Protein AF-A0A1E3XB47-F1 (afdb_monomer_lite)

pLDDT: mean 76.35, std 12.56, range [36.81, 90.12]

Structure (mmCIF, N/CA/C/O backbone):
data_AF-A0A1E3XB47-F1
#
_entry.id   AF-A0A1E3XB47-F1
#
loop_
_atom_site.group_PDB
_atom_site.id
_atom_site.type_symbol
_atom_site.label_atom_id
_atom_site.label_alt_id
_atom_site.label_comp_id
_atom_site.label_asym_id
_atom_site.label_entity_id
_atom_site.label_seq_id
_atom_site.pdbx_PDB_ins_code
_atom_site.Cartn_x
_atom_site.Cartn_y
_atom_site.Cartn_z
_atom_site.occupancy
_atom_site.B_iso_or_equiv
_atom_site.auth_seq_id
_atom_site.auth_comp_id
_atom_site.auth_asym_id
_atom_site.auth_atom_id
_atom_site.pdbx_PDB_model_num
ATOM 1 N N . MET A 1 1 ? -32.444 -7.839 27.689 1.00 49.12 1 MET A N 1
ATOM 2 C CA . MET A 1 1 ? -32.647 -7.432 26.275 1.00 49.12 1 MET A CA 1
ATOM 3 C C . MET A 1 1 ? -31.680 -6.331 25.842 1.00 49.12 1 MET A C 1
ATOM 5 O O . MET A 1 1 ? -31.177 -6.444 24.736 1.00 49.12 1 MET A O 1
ATOM 9 N N . LEU A 1 2 ? -31.371 -5.339 26.691 1.00 52.81 2 LEU A N 1
ATOM 10 C CA . LEU A 1 2 ? -30.418 -4.252 26.389 1.00 52.81 2 LEU A CA 1
ATOM 11 C C . LEU A 1 2 ? -28.960 -4.724 26.195 1.00 52.81 2 LEU A C 1
ATOM 13 O O . LEU A 1 2 ? -28.314 -4.302 25.245 1.00 52.81 2 LEU A O 1
ATOM 17 N N . GLU A 1 3 ? -28.484 -5.669 27.012 1.00 58.94 3 GLU A N 1
ATOM 18 C CA . GLU A 1 3 ? -27.141 -6.278 26.887 1.00 58.94 3 GLU A CA 1
ATOM 19 C C . GLU A 1 3 ? -26.914 -6.906 25.502 1.00 58.94 3 GLU A C 1
ATOM 21 O O . GLU A 1 3 ? -25.984 -6.557 24.786 1.00 58.94 3 GLU A O 1
ATOM 26 N N . LYS A 1 4 ? -27.873 -7.722 25.047 1.00 61.75 4 LYS A N 1
ATOM 27 C CA . LYS A 1 4 ? -27.815 -8.414 23.750 1.00 61.75 4 LYS A CA 1
ATOM 28 C C . LYS A 1 4 ? -27.797 -7.455 22.549 1.00 61.75 4 LYS A C 1
ATOM 30 O O . LYS A 1 4 ? -27.332 -7.819 21.472 1.00 61.75 4 LYS A O 1
ATOM 35 N N . GLN A 1 5 ? -28.347 -6.251 22.715 1.00 63.31 5 GLN A N 1
ATOM 36 C CA . GLN A 1 5 ? -28.375 -5.217 21.681 1.00 63.31 5 GLN A CA 1
ATOM 37 C C . GLN A 1 5 ? -27.042 -4.456 21.628 1.00 63.31 5 GLN A C 1
ATOM 39 O O . GLN A 1 5 ? -26.531 -4.213 20.537 1.00 63.31 5 GLN A O 1
ATOM 44 N N . SER A 1 6 ? -26.453 -4.167 22.793 1.00 68.00 6 SER A N 1
ATOM 45 C CA . SER A 1 6 ? -25.102 -3.608 22.923 1.00 68.00 6 SER A CA 1
ATOM 46 C C . SER A 1 6 ? -24.052 -4.538 22.309 1.00 68.00 6 SER A C 1
ATOM 48 O O . SER A 1 6 ? -23.254 -4.104 21.480 1.00 68.00 6 SER A O 1
ATOM 50 N N . ASP A 1 7 ? -24.133 -5.839 22.604 1.00 76.06 7 ASP A N 1
ATOM 51 C CA . ASP A 1 7 ? -23.234 -6.855 22.042 1.00 76.06 7 ASP A CA 1
ATOM 52 C C . ASP A 1 7 ? -23.359 -6.955 20.518 1.00 76.06 7 ASP A C 1
ATOM 54 O O . ASP A 1 7 ? -22.370 -7.127 19.804 1.00 76.06 7 ASP A O 1
ATOM 58 N N . SER A 1 8 ? -24.581 -6.820 19.993 1.00 81.88 8 SER A N 1
ATOM 59 C CA . SER A 1 8 ? -24.821 -6.845 18.551 1.00 81.88 8 SER A CA 1
ATOM 60 C C . SER A 1 8 ? -24.204 -5.638 17.849 1.00 81.88 8 SER A C 1
ATOM 62 O O . SER A 1 8 ? -23.637 -5.803 16.773 1.00 81.88 8 SER A O 1
ATOM 64 N N . ILE A 1 9 ? -24.325 -4.439 18.425 1.00 83.44 9 ILE A N 1
ATOM 65 C CA . ILE A 1 9 ? -23.798 -3.198 17.841 1.00 83.44 9 ILE A CA 1
ATOM 66 C C . ILE A 1 9 ? -22.268 -3.187 17.907 1.00 83.44 9 ILE A C 1
ATOM 68 O O . ILE A 1 9 ? -21.614 -2.883 16.911 1.00 83.44 9 ILE A O 1
ATOM 72 N N . LEU A 1 10 ? -21.692 -3.594 19.040 1.00 83.62 10 LEU A N 1
ATOM 73 C CA . LEU A 1 10 ? -20.247 -3.738 19.189 1.00 83.62 10 LEU A CA 1
ATOM 74 C C . LEU A 1 10 ? -19.670 -4.715 18.153 1.00 83.62 10 LEU A C 1
ATOM 76 O O . LEU A 1 10 ? -18.668 -4.417 17.507 1.00 83.62 10 LEU A O 1
ATOM 80 N N . ASN A 1 11 ? -20.330 -5.853 17.935 1.00 86.81 11 ASN A N 1
ATOM 81 C CA . ASN A 1 11 ? -19.899 -6.838 16.943 1.00 86.81 11 ASN A CA 1
ATOM 82 C C . ASN A 1 11 ? -19.977 -6.297 15.501 1.00 86.81 11 ASN A C 1
ATOM 84 O O . ASN A 1 11 ? -19.166 -6.675 14.658 1.00 86.81 11 ASN A O 1
ATOM 88 N N . VAL A 1 12 ? -20.911 -5.382 15.203 1.00 87.50 12 VAL A N 1
ATOM 89 C CA . VAL A 1 12 ? -20.934 -4.680 13.906 1.00 87.50 12 VAL A CA 1
ATOM 90 C C . VAL A 1 12 ? -19.698 -3.796 13.748 1.00 87.50 12 VAL A C 1
ATOM 92 O O . VAL A 1 12 ? -19.017 -3.912 12.733 1.00 87.50 12 VAL A O 1
ATOM 95 N N . TYR A 1 13 ? -19.361 -2.981 14.751 1.00 85.12 13 TYR A N 1
ATOM 96 C CA . TYR A 1 13 ? -18.184 -2.107 14.678 1.00 85.12 13 TYR A CA 1
ATOM 97 C C . TYR A 1 13 ? -16.864 -2.879 14.618 1.00 85.12 13 TYR A C 1
ATOM 99 O O . TYR A 1 13 ? -15.954 -2.474 13.900 1.00 85.12 13 TYR A O 1
ATOM 107 N N . LEU A 1 14 ? -16.761 -4.014 15.315 1.00 86.31 14 LEU A N 1
ATOM 108 C CA . LEU A 1 14 ? -15.590 -4.890 15.220 1.00 86.31 14 LEU A CA 1
ATOM 109 C C . LEU A 1 14 ? -15.458 -5.511 13.824 1.00 86.31 14 LEU A C 1
ATOM 111 O O . LEU A 1 14 ? -14.368 -5.528 13.260 1.00 86.31 14 LEU A O 1
ATOM 115 N N . LYS A 1 15 ? -16.566 -5.955 13.219 1.00 88.88 15 LYS A N 1
ATOM 116 C CA . LYS A 1 15 ? -16.553 -6.445 11.831 1.00 88.88 15 LYS A CA 1
ATOM 117 C C . LYS A 1 15 ? -16.198 -5.357 10.826 1.00 88.88 15 LYS A C 1
ATOM 119 O O . LYS A 1 15 ? -15.509 -5.638 9.851 1.00 88.88 15 LYS A O 1
ATOM 124 N N . GLU A 1 16 ? -16.681 -4.138 11.040 1.00 86.06 16 GLU A N 1
ATOM 125 C CA . GLU A 1 16 ? -16.340 -2.987 10.208 1.00 86.06 16 GLU A CA 1
ATOM 126 C C . GLU A 1 16 ? -14.848 -2.649 10.325 1.00 86.06 16 GLU A C 1
ATOM 128 O O . GLU A 1 16 ? -14.173 -2.506 9.306 1.00 86.06 16 GLU A O 1
ATOM 133 N N . TYR A 1 17 ? -14.307 -2.633 11.547 1.00 87.12 17 TYR A N 1
ATOM 134 C CA . TYR A 1 17 ? -12.874 -2.481 11.801 1.00 87.12 17 TYR A CA 1
ATOM 135 C C . TYR A 1 17 ? -12.043 -3.545 11.065 1.00 87.12 17 TYR A C 1
ATOM 137 O O . TYR A 1 17 ? -11.113 -3.201 10.331 1.00 87.12 17 TYR A O 1
ATOM 145 N N . ASP A 1 18 ? -12.406 -4.825 11.194 1.00 88.75 18 ASP A N 1
ATOM 146 C CA . ASP A 1 18 ? -11.714 -5.928 10.519 1.00 88.75 18 ASP A CA 1
ATOM 147 C C . ASP A 1 18 ? -11.798 -5.812 8.992 1.00 88.75 18 ASP A C 1
ATOM 149 O O . ASP A 1 18 ? -10.814 -6.059 8.290 1.00 88.75 18 ASP A O 1
ATOM 153 N N . ALA A 1 19 ? -12.953 -5.409 8.455 1.00 90.12 19 ALA A N 1
ATOM 154 C CA . ALA A 1 19 ? -13.134 -5.203 7.023 1.00 90.12 19 ALA A CA 1
ATOM 155 C C . ALA A 1 19 ? -12.223 -4.086 6.493 1.00 90.12 19 ALA A C 1
ATOM 157 O O . ALA A 1 19 ? -11.524 -4.288 5.499 1.00 90.12 19 ALA A O 1
ATOM 158 N N . ILE A 1 20 ? -12.165 -2.942 7.183 1.00 87.81 20 ILE A N 1
ATOM 159 C CA . ILE A 1 20 ? -11.301 -1.819 6.793 1.00 87.81 20 ILE A CA 1
ATOM 160 C C . ILE A 1 20 ? -9.828 -2.214 6.904 1.00 87.81 20 ILE A C 1
ATOM 162 O O . ILE A 1 20 ? -9.023 -1.892 6.030 1.00 87.81 20 ILE A O 1
ATOM 166 N N . ARG A 1 21 ? -9.455 -2.956 7.947 1.00 86.75 21 ARG A N 1
ATOM 167 C CA . ARG A 1 21 ? -8.076 -3.414 8.115 1.00 86.75 21 ARG A CA 1
ATOM 168 C C . ARG A 1 21 ? -7.657 -4.419 7.045 1.00 86.75 21 ARG A C 1
ATOM 170 O O . ARG A 1 21 ? -6.533 -4.348 6.546 1.00 86.75 21 ARG A O 1
ATOM 177 N N . ASN A 1 22 ? -8.557 -5.316 6.652 1.00 89.75 22 ASN A N 1
ATOM 178 C CA . ASN A 1 22 ? -8.334 -6.219 5.526 1.00 89.75 22 ASN A CA 1
ATOM 179 C C . ASN A 1 22 ? -8.181 -5.456 4.206 1.00 89.75 22 ASN A C 1
ATOM 181 O O . ASN A 1 22 ? -7.289 -5.785 3.426 1.00 89.75 22 ASN A O 1
ATOM 185 N N . GLU A 1 23 ? -8.976 -4.410 3.986 1.00 86.69 23 GLU A N 1
ATOM 186 C CA . GLU A 1 23 ? -8.858 -3.528 2.820 1.00 86.69 23 GLU A CA 1
ATOM 187 C C . GLU A 1 23 ? -7.499 -2.803 2.786 1.00 86.69 23 GLU A C 1
ATOM 189 O O . GLU A 1 23 ? -6.834 -2.771 1.749 1.00 86.69 23 GLU A O 1
ATOM 194 N N . ILE A 1 24 ? -7.025 -2.281 3.925 1.00 86.31 24 ILE A N 1
ATOM 195 C CA . ILE A 1 24 ? -5.686 -1.674 4.040 1.00 86.31 24 ILE A CA 1
ATOM 196 C C . ILE A 1 24 ? -4.592 -2.701 3.706 1.00 86.31 24 ILE A C 1
ATOM 198 O O . ILE A 1 24 ? -3.684 -2.408 2.925 1.00 86.31 24 ILE A O 1
ATOM 202 N N . ASN A 1 25 ? -4.685 -3.916 4.253 1.00 86.56 25 ASN A N 1
ATOM 203 C CA . ASN A 1 25 ? -3.723 -4.989 3.982 1.00 86.56 25 ASN A CA 1
ATOM 204 C C . ASN A 1 25 ? -3.718 -5.409 2.505 1.00 86.56 25 ASN A C 1
ATOM 206 O O . ASN A 1 25 ? -2.652 -5.648 1.932 1.00 86.56 25 ASN A O 1
ATOM 210 N N . LEU A 1 26 ? -4.895 -5.485 1.878 1.00 88.81 26 LEU A N 1
ATOM 211 C CA . LEU A 1 26 ? -5.030 -5.768 0.452 1.00 88.81 26 LEU A CA 1
ATOM 212 C C . LEU A 1 26 ? -4.321 -4.691 -0.376 1.00 88.81 26 LEU A C 1
ATOM 214 O O . LEU A 1 26 ? -3.489 -5.021 -1.220 1.00 88.81 26 LEU A O 1
ATOM 218 N N . ARG A 1 27 ? -4.564 -3.412 -0.071 1.00 84.12 27 ARG A N 1
ATOM 219 C CA . ARG A 1 27 ? -3.943 -2.277 -0.771 1.00 84.12 27 ARG A CA 1
ATOM 220 C C . ARG A 1 27 ? -2.427 -2.238 -0.606 1.00 84.12 27 ARG A C 1
ATOM 222 O O . ARG A 1 27 ? -1.728 -1.968 -1.578 1.00 84.12 27 ARG A O 1
ATOM 229 N N . LEU A 1 28 ? -1.902 -2.564 0.576 1.00 82.75 28 LEU A N 1
ATOM 230 C CA . LEU A 1 28 ? -0.456 -2.716 0.786 1.00 82.75 28 LEU A CA 1
ATOM 231 C C . LEU A 1 28 ? 0.128 -3.827 -0.099 1.00 82.75 28 LEU A C 1
ATOM 233 O O . LEU A 1 28 ? 1.150 -3.635 -0.758 1.00 82.75 28 LEU A O 1
ATOM 237 N N . LYS A 1 29 ? -0.553 -4.974 -0.185 1.00 86.25 29 LYS A N 1
ATOM 238 C CA . LYS A 1 29 ? -0.123 -6.091 -1.036 1.00 86.25 29 LYS A CA 1
ATOM 239 C C . LYS A 1 29 ? -0.182 -5.747 -2.528 1.00 86.25 29 LYS A C 1
ATOM 241 O O . LYS A 1 29 ? 0.697 -6.161 -3.291 1.00 86.25 29 LYS A O 1
ATOM 246 N N . GLU A 1 30 ? -1.203 -5.014 -2.962 1.00 85.19 30 GLU A N 1
ATOM 247 C CA . GLU A 1 30 ? -1.316 -4.500 -4.332 1.00 85.19 30 GLU A CA 1
ATOM 248 C C . GLU A 1 30 ? -0.187 -3.517 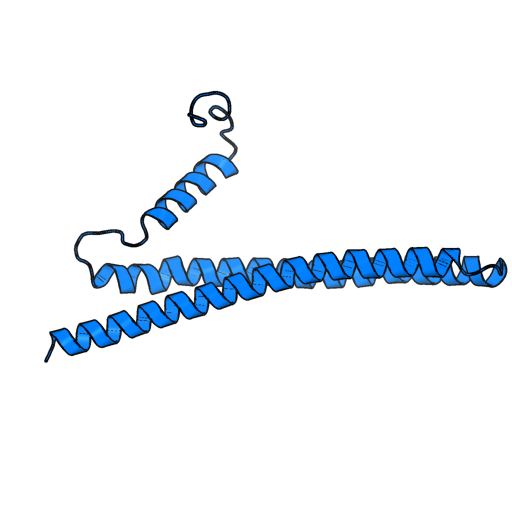-4.642 1.00 85.19 30 GLU A C 1
ATOM 250 O O . GLU A 1 30 ? 0.465 -3.648 -5.679 1.00 85.19 30 GLU A O 1
ATOM 255 N N . LYS A 1 31 ? 0.136 -2.626 -3.699 1.00 82.50 31 LYS A N 1
ATOM 256 C CA . LYS A 1 31 ? 1.260 -1.692 -3.806 1.00 82.50 31 LYS A CA 1
ATOM 257 C C . LYS A 1 31 ? 2.592 -2.405 -4.047 1.00 82.50 31 LYS A C 1
ATOM 259 O O . LYS A 1 31 ? 3.312 -2.065 -4.988 1.00 82.50 31 LYS A O 1
ATOM 264 N N . ASP A 1 32 ? 2.886 -3.447 -3.274 1.00 85.50 32 ASP A N 1
ATOM 265 C CA . ASP A 1 32 ? 4.084 -4.276 -3.479 1.00 85.50 32 ASP A CA 1
ATOM 266 C C . ASP A 1 32 ? 4.074 -4.987 -4.836 1.00 85.50 32 ASP A C 1
ATOM 268 O O . ASP A 1 32 ? 5.112 -5.229 -5.458 1.00 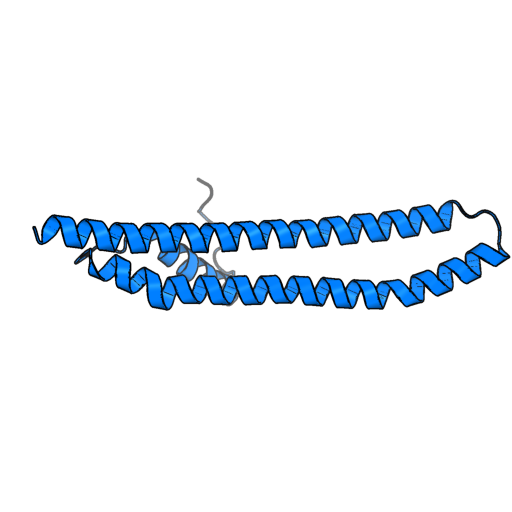85.50 32 ASP A O 1
ATOM 272 N N . THR A 1 33 ? 2.884 -5.350 -5.311 1.00 86.44 33 THR A N 1
ATOM 273 C CA . THR A 1 33 ? 2.711 -6.019 -6.600 1.00 86.44 33 THR A CA 1
ATOM 274 C C . THR A 1 33 ? 2.985 -5.066 -7.762 1.00 86.44 33 THR A C 1
ATOM 276 O O . THR A 1 33 ? 3.626 -5.481 -8.726 1.00 86.44 33 THR A O 1
ATOM 279 N N . ILE A 1 34 ? 2.614 -3.787 -7.646 1.00 83.06 34 ILE A N 1
ATOM 280 C CA . ILE A 1 34 ? 2.964 -2.748 -8.626 1.00 83.06 34 ILE A CA 1
ATOM 281 C C . ILE A 1 34 ? 4.484 -2.638 -8.763 1.00 83.06 34 ILE A C 1
ATOM 283 O O . ILE A 1 34 ? 4.991 -2.687 -9.880 1.00 83.06 34 ILE A O 1
ATOM 287 N N . VAL A 1 35 ? 5.225 -2.590 -7.650 1.00 84.56 35 VAL A N 1
ATOM 288 C CA . VAL A 1 35 ? 6.700 -2.537 -7.678 1.00 84.56 35 VAL A CA 1
ATOM 289 C C . VAL A 1 35 ? 7.288 -3.762 -8.385 1.00 84.56 35 VAL A C 1
ATOM 291 O O . VAL A 1 35 ? 8.167 -3.627 -9.239 1.00 84.56 35 VAL A O 1
ATOM 294 N N . ARG A 1 36 ? 6.774 -4.964 -8.085 1.00 87.06 36 ARG A N 1
ATOM 295 C CA . ARG A 1 36 ? 7.186 -6.200 -8.773 1.00 87.06 36 ARG A CA 1
ATOM 296 C C . ARG A 1 36 ? 6.921 -6.135 -10.278 1.00 87.06 36 ARG A C 1
ATOM 298 O O . ARG A 1 36 ? 7.784 -6.544 -11.055 1.00 87.06 36 ARG A O 1
ATOM 305 N N . TYR A 1 37 ? 5.773 -5.603 -10.696 1.00 85.06 37 TYR A N 1
ATOM 306 C CA . TYR A 1 37 ? 5.467 -5.414 -12.114 1.00 85.06 37 TYR A CA 1
ATOM 307 C C . TYR A 1 37 ? 6.384 -4.390 -12.780 1.00 85.06 37 TYR A C 1
ATOM 309 O O . TYR A 1 37 ? 6.821 -4.644 -13.901 1.00 85.06 37 TYR A O 1
ATOM 317 N N . THR A 1 38 ? 6.747 -3.297 -12.102 1.00 83.88 38 THR A N 1
ATOM 318 C CA . THR A 1 38 ? 7.736 -2.336 -12.616 1.00 83.88 38 THR A CA 1
ATOM 319 C C . THR A 1 38 ? 9.063 -3.025 -12.906 1.00 83.88 38 THR A C 1
ATOM 321 O O . THR A 1 38 ? 9.607 -2.882 -13.999 1.00 83.88 38 THR A O 1
ATOM 324 N N . ILE A 1 39 ? 9.572 -3.809 -11.949 1.00 86.88 39 ILE A N 1
ATOM 325 C CA . ILE A 1 39 ? 10.842 -4.532 -12.097 1.00 86.88 39 ILE A CA 1
ATOM 326 C C . ILE A 1 39 ? 10.754 -5.509 -13.272 1.00 86.88 39 ILE A C 1
ATOM 328 O O . ILE A 1 39 ? 11.629 -5.507 -14.136 1.00 86.88 39 ILE A O 1
ATOM 332 N N . LEU A 1 40 ? 9.677 -6.296 -13.345 1.00 88.38 40 LEU A N 1
ATOM 333 C CA . LEU A 1 40 ? 9.468 -7.271 -14.415 1.00 88.38 40 LEU A CA 1
ATOM 334 C C . LEU A 1 40 ? 9.401 -6.601 -15.793 1.00 88.38 40 LEU A C 1
ATOM 336 O O . LEU A 1 40 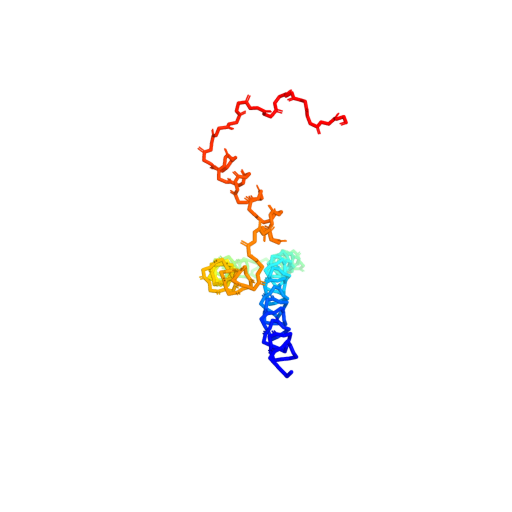? 10.026 -7.083 -16.736 1.00 88.38 40 LEU A O 1
ATOM 340 N N . LEU A 1 41 ? 8.691 -5.477 -15.904 1.00 84.50 41 LEU A N 1
ATOM 341 C CA . LEU A 1 41 ? 8.572 -4.708 -17.140 1.00 84.50 41 LEU A CA 1
ATOM 342 C C . LEU A 1 41 ? 9.929 -4.150 -17.583 1.00 84.50 41 LEU A C 1
ATOM 344 O O . LEU A 1 41 ? 10.309 -4.318 -18.741 1.00 84.50 41 LEU A O 1
ATOM 348 N N . VAL A 1 42 ? 10.699 -3.564 -16.663 1.00 84.44 42 VAL A N 1
ATOM 349 C CA . VAL A 1 42 ? 12.052 -3.064 -16.954 1.00 84.44 42 VAL A CA 1
ATOM 350 C C . VAL A 1 42 ? 12.983 -4.207 -17.373 1.00 84.44 42 VAL A C 1
ATOM 352 O O . VAL A 1 42 ? 13.692 -4.085 -18.371 1.00 84.44 42 VAL A O 1
ATOM 355 N N . SER A 1 43 ? 12.952 -5.348 -16.678 1.00 86.31 43 SER A N 1
ATOM 356 C CA . SER A 1 43 ? 13.742 -6.528 -17.051 1.00 86.31 43 SER A CA 1
ATOM 357 C C . SER A 1 43 ? 13.366 -7.069 -18.434 1.00 86.31 43 SER A C 1
ATOM 359 O O . SER A 1 43 ? 14.253 -7.388 -19.225 1.00 86.31 43 SER A O 1
ATOM 361 N N . ALA A 1 44 ? 12.071 -7.137 -18.757 1.00 85.81 44 ALA A N 1
ATOM 362 C CA . ALA A 1 44 ? 11.595 -7.590 -20.062 1.00 85.81 44 ALA A CA 1
ATOM 363 C C . ALA A 1 44 ? 12.050 -6.660 -21.197 1.00 85.81 44 ALA A C 1
ATOM 365 O O . ALA A 1 44 ? 12.469 -7.141 -22.249 1.00 85.81 44 ALA A O 1
ATOM 366 N N . ILE A 1 45 ? 12.029 -5.344 -20.967 1.00 82.44 45 ILE A N 1
ATOM 367 C CA . ILE A 1 45 ? 12.536 -4.336 -21.908 1.00 82.44 45 ILE A CA 1
ATOM 368 C C . ILE A 1 45 ? 14.033 -4.547 -22.164 1.00 82.44 45 ILE A C 1
ATOM 370 O O . ILE A 1 45 ? 14.441 -4.639 -23.321 1.00 82.44 45 ILE A O 1
ATOM 374 N N . ILE A 1 46 ? 14.846 -4.677 -21.111 1.00 83.00 46 ILE A N 1
ATOM 375 C CA . ILE A 1 46 ? 16.301 -4.873 -21.238 1.00 83.00 46 ILE A CA 1
ATOM 376 C C . ILE A 1 46 ? 16.614 -6.156 -22.021 1.00 83.00 46 ILE A C 1
ATOM 378 O O . ILE A 1 46 ? 17.419 -6.132 -22.953 1.00 83.00 46 ILE A O 1
ATOM 382 N N . LEU A 1 47 ? 15.951 -7.268 -21.684 1.00 84.31 47 LEU A N 1
ATOM 383 C CA . LEU A 1 47 ? 16.118 -8.542 -22.390 1.00 84.31 47 LEU A CA 1
ATOM 384 C C . LEU A 1 47 ? 15.657 -8.463 -23.851 1.00 84.31 47 LEU A C 1
ATOM 386 O O . LEU A 1 47 ? 16.295 -9.045 -24.729 1.00 84.31 47 LEU A O 1
ATOM 390 N N . GLY A 1 48 ? 14.566 -7.741 -24.114 1.00 79.75 48 GLY A N 1
ATOM 391 C CA . GLY A 1 48 ? 14.044 -7.512 -25.457 1.00 79.75 48 GLY A CA 1
ATOM 392 C C . GLY A 1 48 ? 15.041 -6.767 -26.340 1.00 79.75 48 GLY A C 1
ATOM 393 O O . GLY A 1 48 ? 15.333 -7.231 -27.439 1.00 79.75 48 GLY A O 1
ATOM 394 N N . ILE A 1 49 ? 15.619 -5.676 -25.825 1.00 77.94 49 ILE A N 1
ATOM 395 C CA . ILE A 1 49 ? 16.661 -4.898 -26.513 1.00 77.94 49 ILE A CA 1
ATOM 396 C C . ILE A 1 49 ? 17.893 -5.772 -26.778 1.00 77.94 49 ILE A C 1
ATOM 398 O O . ILE A 1 49 ? 18.388 -5.820 -27.903 1.00 77.94 49 ILE A O 1
ATOM 402 N N . TRP A 1 50 ? 18.357 -6.517 -25.770 1.00 79.31 50 TRP A N 1
ATOM 403 C CA . TRP A 1 50 ? 19.580 -7.316 -25.885 1.00 79.31 50 TRP A CA 1
ATOM 404 C C . TRP A 1 50 ? 19.475 -8.453 -26.915 1.00 79.31 50 TRP A C 1
ATOM 406 O O . TRP A 1 50 ? 20.468 -8.823 -27.539 1.00 79.31 50 TRP A O 1
ATOM 416 N N . LYS A 1 51 ? 18.274 -9.005 -27.126 1.00 79.38 51 LYS A N 1
ATOM 417 C CA . LYS A 1 51 ? 18.046 -10.111 -28.068 1.00 79.38 51 LYS A CA 1
ATOM 418 C C . LYS A 1 51 ? 17.975 -9.662 -29.536 1.00 79.38 51 LYS A C 1
ATOM 420 O O . LYS A 1 51 ? 18.123 -10.491 -30.433 1.00 79.38 51 LYS A O 1
ATOM 425 N N . THR A 1 52 ? 17.745 -8.379 -29.806 1.00 73.88 52 THR A N 1
ATOM 426 C CA . THR A 1 52 ? 17.720 -7.837 -31.174 1.00 73.88 52 THR A CA 1
ATOM 427 C C . THR A 1 52 ? 19.136 -7.670 -31.733 1.00 73.88 52 THR A C 1
ATOM 429 O O . THR A 1 52 ? 19.886 -6.812 -31.291 1.00 73.88 52 THR A O 1
ATOM 432 N N . GLN A 1 53 ? 19.501 -8.482 -32.730 1.00 61.88 53 GLN A N 1
ATOM 433 C CA . GLN A 1 53 ? 20.840 -8.497 -33.348 1.00 61.88 53 GLN A CA 1
ATOM 434 C C . GLN A 1 53 ? 21.019 -7.503 -34.509 1.00 61.88 53 GLN A C 1
ATOM 436 O O . GLN A 1 53 ? 22.129 -7.321 -35.001 1.00 61.88 53 GLN A O 1
ATOM 441 N N . ASP A 1 54 ? 19.932 -6.887 -34.973 1.00 74.50 54 ASP A N 1
ATOM 442 C CA . ASP A 1 54 ? 19.928 -6.064 -36.178 1.00 74.50 54 ASP A CA 1
ATOM 443 C C . ASP A 1 54 ? 20.098 -4.579 -35.818 1.00 74.50 54 ASP A C 1
ATOM 445 O O . ASP A 1 54 ? 19.211 -3.973 -35.212 1.00 74.50 54 ASP A O 1
ATOM 449 N N . ASN A 1 55 ? 21.254 -3.994 -36.153 1.00 63.97 55 ASN A N 1
ATOM 450 C CA . ASN A 1 55 ? 21.690 -2.680 -35.653 1.00 63.97 55 ASN A CA 1
ATOM 451 C C . ASN A 1 55 ? 20.701 -1.539 -35.958 1.00 63.97 55 ASN A C 1
ATOM 453 O O . ASN A 1 55 ? 20.522 -0.648 -35.129 1.00 63.97 55 ASN A O 1
ATOM 457 N N . PHE A 1 56 ? 20.034 -1.564 -37.117 1.00 61.03 56 PHE A N 1
ATOM 458 C CA . PHE A 1 56 ? 19.093 -0.506 -37.512 1.00 61.03 56 PHE A CA 1
ATOM 459 C C . PHE A 1 56 ? 17.775 -0.582 -36.724 1.00 61.03 56 PHE A C 1
ATOM 461 O O . PHE A 1 56 ? 17.250 0.436 -36.270 1.00 61.03 56 PHE A O 1
ATOM 468 N N . ASN A 1 57 ? 17.279 -1.800 -36.484 1.00 68.62 57 ASN A N 1
ATOM 469 C CA . ASN A 1 57 ? 16.120 -2.031 -35.625 1.00 68.62 57 ASN A CA 1
ATOM 470 C C . ASN A 1 57 ? 16.452 -1.783 -34.151 1.00 68.62 57 ASN A C 1
ATOM 472 O O . ASN A 1 57 ? 15.607 -1.276 -33.421 1.00 68.62 57 ASN A O 1
ATOM 476 N N . HIS A 1 58 ? 17.679 -2.070 -33.715 1.00 74.12 58 HIS A N 1
ATOM 477 C CA . HIS A 1 58 ? 18.101 -1.890 -32.328 1.00 74.12 58 HIS A CA 1
ATOM 478 C C . HIS A 1 58 ? 18.054 -0.417 -31.892 1.00 74.12 58 HIS A C 1
ATOM 480 O O . HIS A 1 58 ? 17.494 -0.105 -30.840 1.00 74.12 58 HIS A O 1
ATOM 486 N N . THR A 1 59 ? 18.589 0.514 -32.693 1.00 76.56 59 THR A N 1
ATOM 487 C CA . THR A 1 59 ? 18.566 1.951 -32.358 1.00 76.56 59 THR A CA 1
ATOM 488 C C . THR A 1 59 ? 17.146 2.511 -32.325 1.00 76.56 59 THR A C 1
ATOM 490 O O . THR A 1 59 ? 16.802 3.251 -31.404 1.00 76.56 59 THR A O 1
ATOM 493 N N . PHE A 1 60 ? 16.301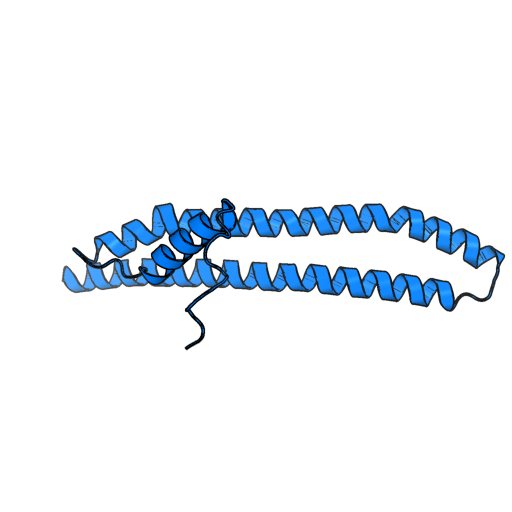 2.135 -33.289 1.00 79.94 60 PHE A N 1
ATOM 494 C CA . PHE A 1 60 ? 14.906 2.575 -33.326 1.00 79.94 60 PHE A CA 1
ATOM 495 C C . PHE A 1 60 ? 14.102 2.035 -32.133 1.00 79.94 60 PHE A C 1
ATOM 497 O O . PHE A 1 60 ? 13.418 2.795 -31.450 1.00 79.94 60 PHE A O 1
ATOM 504 N N . LEU A 1 61 ? 14.234 0.742 -31.830 1.00 77.75 61 LEU A N 1
ATOM 505 C CA . LEU A 1 61 ? 13.517 0.075 -30.740 1.00 77.75 61 LEU A CA 1
ATOM 506 C C . LEU A 1 61 ? 13.966 0.614 -29.370 1.00 77.75 61 LEU A C 1
ATOM 508 O O . LEU A 1 61 ? 13.128 0.897 -28.514 1.00 77.75 61 LEU A O 1
ATOM 512 N N . MET A 1 62 ? 15.266 0.867 -29.192 1.00 78.81 62 MET A N 1
ATOM 513 C CA . MET A 1 62 ? 15.801 1.527 -27.999 1.00 78.81 62 MET A CA 1
ATOM 514 C C . MET A 1 62 ? 15.229 2.940 -27.823 1.00 78.81 62 MET A C 1
ATOM 516 O O . MET A 1 62 ? 14.845 3.302 -26.714 1.00 78.81 62 MET A O 1
ATOM 520 N N . LEU A 1 63 ? 15.134 3.726 -28.899 1.00 80.25 63 LEU A N 1
ATOM 521 C CA . LEU A 1 63 ? 14.611 5.093 -28.852 1.00 80.25 63 LEU A CA 1
ATOM 522 C C . LEU A 1 63 ? 13.116 5.119 -28.503 1.00 80.25 63 LEU A C 1
ATOM 524 O O . LEU A 1 63 ? 12.691 5.912 -27.665 1.00 80.25 63 LEU A O 1
ATOM 528 N N . VAL A 1 64 ? 12.336 4.201 -29.080 1.00 81.44 64 VAL A N 1
ATOM 529 C CA . VAL A 1 64 ? 10.914 4.019 -28.753 1.00 81.44 64 VAL A CA 1
ATOM 530 C C . VAL A 1 64 ? 10.734 3.614 -27.287 1.00 81.44 64 VAL A C 1
ATOM 532 O O . VAL A 1 64 ? 9.911 4.199 -26.585 1.00 81.44 64 VAL A O 1
ATOM 535 N N . LEU A 1 65 ? 11.525 2.663 -26.784 1.00 80.69 65 LEU A N 1
ATOM 536 C CA . LEU A 1 65 ? 11.443 2.226 -25.388 1.00 80.69 65 LEU A CA 1
ATOM 537 C C . LEU A 1 65 ? 11.868 3.321 -24.406 1.00 80.69 65 LEU A C 1
ATOM 539 O O . LEU A 1 65 ? 11.188 3.525 -23.402 1.00 80.69 65 LEU A O 1
ATOM 543 N N . LEU A 1 66 ? 12.933 4.067 -24.710 1.00 80.12 66 LEU A N 1
ATOM 544 C CA . LEU A 1 66 ? 13.388 5.189 -23.887 1.00 80.12 66 LEU A CA 1
ATOM 545 C C . LEU A 1 66 ? 12.323 6.288 -23.786 1.00 80.12 66 LEU A C 1
ATOM 547 O O . LEU A 1 66 ? 12.205 6.934 -22.748 1.00 80.12 66 LEU A O 1
ATOM 551 N N . LEU A 1 67 ? 11.525 6.467 -24.842 1.00 84.38 67 LEU A N 1
ATOM 552 C CA . LEU A 1 67 ? 10.416 7.413 -24.846 1.00 84.38 67 LEU A CA 1
ATOM 553 C C . LEU A 1 67 ? 9.215 6.899 -24.044 1.00 84.38 67 LEU A C 1
ATOM 555 O O . LEU A 1 67 ? 8.566 7.691 -23.376 1.00 84.38 67 LEU A O 1
ATOM 559 N N . ILE A 1 68 ? 8.924 5.595 -24.079 1.00 82.69 68 ILE A N 1
ATOM 560 C CA . ILE A 1 68 ? 7.742 4.994 -23.433 1.00 82.69 68 ILE A CA 1
ATOM 561 C C . ILE A 1 68 ? 7.936 4.781 -21.922 1.00 82.69 68 ILE A C 1
ATOM 563 O O . ILE A 1 68 ? 6.998 4.989 -21.150 1.00 82.69 68 ILE A O 1
ATOM 567 N N . ILE A 1 69 ? 9.140 4.395 -21.485 1.00 83.62 69 ILE A N 1
ATOM 568 C CA . ILE A 1 69 ? 9.467 4.144 -20.070 1.00 83.62 69 ILE A CA 1
ATOM 569 C C . ILE A 1 69 ? 9.032 5.286 -19.133 1.00 83.62 69 ILE A C 1
ATOM 571 O O . ILE A 1 69 ? 8.365 4.981 -18.146 1.00 83.62 69 ILE A O 1
ATOM 575 N N . PRO A 1 70 ? 9.338 6.576 -19.385 1.00 85.56 70 PRO A N 1
ATOM 576 C CA . PRO A 1 70 ? 8.935 7.644 -18.473 1.00 85.56 70 PRO A CA 1
ATOM 577 C C . PRO A 1 70 ? 7.413 7.757 -18.323 1.00 85.56 70 PRO A C 1
ATOM 579 O O . PRO A 1 70 ? 6.944 7.984 -17.212 1.00 85.56 70 PRO A O 1
ATOM 582 N N . PHE A 1 71 ? 6.628 7.533 -19.382 1.00 86.69 71 PHE A N 1
ATOM 583 C CA . PHE A 1 71 ? 5.162 7.567 -19.285 1.00 86.69 71 PHE A CA 1
ATOM 584 C C . PHE A 1 71 ? 4.616 6.418 -18.440 1.00 86.69 71 PHE A C 1
ATOM 586 O O . PHE A 1 71 ? 3.756 6.637 -17.587 1.00 86.69 71 PHE A O 1
ATOM 593 N N . ILE A 1 72 ? 5.142 5.206 -18.643 1.00 84.38 72 ILE A N 1
ATOM 594 C CA . ILE A 1 72 ? 4.772 4.037 -17.838 1.00 84.38 72 ILE A CA 1
ATOM 595 C C . ILE A 1 72 ? 5.146 4.286 -16.372 1.00 84.38 72 ILE A C 1
ATOM 597 O O . ILE A 1 72 ? 4.311 4.108 -15.490 1.00 84.38 72 ILE A O 1
ATOM 601 N N . SER A 1 73 ? 6.357 4.778 -16.107 1.00 84.00 73 SER A N 1
ATOM 602 C CA . SER A 1 73 ? 6.814 5.103 -14.754 1.00 84.00 73 SER A CA 1
ATOM 603 C C . SER A 1 73 ? 5.942 6.159 -14.074 1.00 84.00 73 SER A C 1
ATOM 605 O O . SER A 1 73 ? 5.593 5.986 -12.911 1.00 84.00 73 SER A O 1
ATOM 607 N N . ILE A 1 74 ? 5.543 7.225 -14.778 1.00 88.38 74 ILE A N 1
ATOM 608 C CA . ILE A 1 74 ? 4.634 8.247 -14.229 1.00 88.38 74 ILE A CA 1
ATOM 609 C C . ILE A 1 74 ? 3.291 7.623 -13.847 1.00 88.38 74 ILE A C 1
ATOM 611 O O . ILE A 1 74 ? 2.791 7.875 -12.751 1.00 88.38 74 ILE A O 1
ATOM 615 N N . LEU A 1 75 ? 2.725 6.782 -14.716 1.00 87.31 75 LEU A N 1
ATOM 616 C CA . LEU A 1 75 ? 1.449 6.122 -14.453 1.00 87.31 75 LEU A CA 1
ATOM 617 C C . LEU A 1 75 ? 1.540 5.170 -13.253 1.00 87.31 75 LEU A C 1
ATOM 619 O O . LEU A 1 75 ? 0.664 5.192 -12.393 1.00 87.31 75 LEU A O 1
ATOM 623 N N . LEU A 1 76 ? 2.612 4.380 -13.142 1.00 82.81 76 LEU A N 1
ATOM 624 C CA . LEU A 1 76 ? 2.802 3.484 -11.999 1.00 82.81 76 LEU A CA 1
ATOM 625 C C . LEU A 1 76 ? 3.029 4.252 -10.694 1.00 82.81 76 LEU A C 1
ATOM 627 O O . LEU A 1 76 ? 2.460 3.874 -9.672 1.00 82.81 76 LEU A O 1
ATOM 631 N N . THR A 1 77 ? 3.800 5.341 -10.723 1.00 85.81 77 THR A N 1
ATOM 632 C CA . THR A 1 77 ? 3.987 6.220 -9.559 1.00 85.81 77 THR A CA 1
ATOM 633 C C . THR A 1 77 ? 2.669 6.855 -9.126 1.00 85.81 77 THR A C 1
ATOM 635 O O . THR A 1 77 ? 2.381 6.914 -7.935 1.00 85.81 77 THR A O 1
ATOM 638 N N . PHE A 1 78 ? 1.833 7.285 -10.074 1.00 88.62 78 PHE A N 1
ATOM 639 C CA . PHE A 1 78 ? 0.512 7.825 -9.762 1.00 88.62 78 PHE A CA 1
ATOM 640 C C . PHE A 1 78 ? -0.367 6.794 -9.045 1.00 88.62 78 PHE A C 1
ATOM 642 O O . PHE A 1 78 ? -0.928 7.090 -7.992 1.00 88.62 78 PHE A O 1
ATOM 649 N N . VAL A 1 79 ? -0.437 5.566 -9.569 1.00 85.38 79 VAL A N 1
ATOM 650 C CA . VAL A 1 79 ? -1.198 4.481 -8.930 1.00 85.38 79 VAL A CA 1
ATOM 651 C C . VAL A 1 79 ? -0.618 4.151 -7.550 1.00 85.38 79 VAL A C 1
ATOM 653 O O . VAL A 1 79 ? -1.373 3.981 -6.597 1.00 85.38 79 VAL A O 1
ATOM 656 N N . HIS A 1 80 ? 0.709 4.119 -7.405 1.00 83.50 80 HIS A N 1
ATOM 657 C CA . HIS A 1 80 ? 1.367 3.891 -6.116 1.00 83.50 80 HIS A CA 1
ATOM 658 C C . HIS A 1 80 ? 0.974 4.944 -5.070 1.00 83.50 80 HIS A C 1
ATOM 660 O O .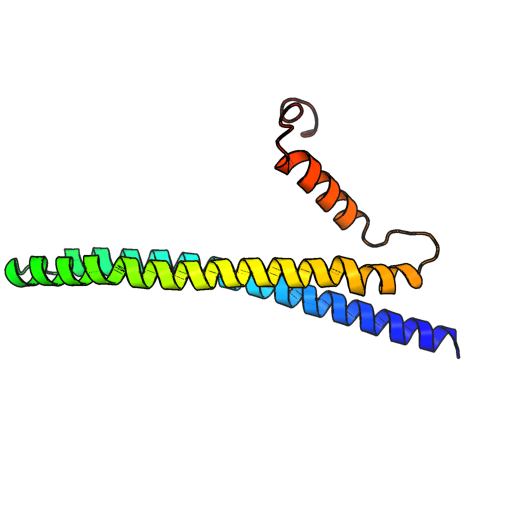 HIS A 1 80 ? 0.551 4.585 -3.972 1.00 83.50 80 HIS A O 1
ATOM 666 N N . ASN A 1 81 ? 1.047 6.228 -5.430 1.00 84.88 81 ASN A N 1
ATOM 667 C CA . ASN A 1 81 ? 0.683 7.332 -4.542 1.00 84.88 81 ASN A CA 1
ATOM 668 C C . ASN A 1 81 ? -0.808 7.308 -4.186 1.00 84.88 81 ASN A C 1
ATOM 670 O O . ASN A 1 81 ? -1.171 7.562 -3.041 1.00 84.88 81 ASN A O 1
ATOM 674 N N . TRP A 1 82 ? -1.669 6.935 -5.135 1.00 85.25 82 TRP A N 1
ATOM 675 C CA . TRP A 1 82 ? -3.098 6.764 -4.883 1.00 85.25 82 TRP A CA 1
ATOM 676 C C . TRP A 1 82 ? -3.375 5.696 -3.816 1.00 85.25 82 TRP A C 1
ATOM 678 O O . TRP A 1 82 ? -4.222 5.887 -2.943 1.00 85.25 82 TRP A O 1
ATOM 688 N N . HIS A 1 83 ? -2.652 4.570 -3.846 1.00 82.00 83 HIS A N 1
ATOM 689 C CA . HIS A 1 83 ? -2.769 3.560 -2.791 1.00 82.00 83 HIS A CA 1
ATOM 690 C C . HIS A 1 83 ? -2.329 4.103 -1.426 1.00 82.00 83 HIS A C 1
ATOM 692 O O . HIS A 1 83 ? -3.008 3.821 -0.438 1.00 82.00 83 HIS A O 1
ATOM 698 N N . ASP A 1 84 ? -1.259 4.899 -1.366 1.00 83.31 84 ASP A N 1
ATOM 699 C CA . ASP A 1 84 ? -0.795 5.515 -0.117 1.00 83.31 84 ASP A CA 1
ATOM 700 C C . ASP A 1 84 ? -1.820 6.504 0.456 1.00 83.31 84 ASP A C 1
ATOM 702 O O . ASP A 1 84 ? -2.146 6.428 1.643 1.00 83.31 84 ASP A O 1
ATOM 706 N N . GLU A 1 85 ? -2.407 7.366 -0.378 1.00 84.44 85 GLU A N 1
ATOM 707 C CA . GLU A 1 85 ? -3.480 8.274 0.046 1.00 84.44 85 GLU A CA 1
ATOM 708 C C . GLU A 1 85 ? -4.689 7.506 0.590 1.00 84.44 85 GLU A C 1
ATOM 710 O O . GLU A 1 85 ? -5.192 7.814 1.673 1.00 84.44 85 GLU A O 1
ATOM 715 N N . MET A 1 86 ? -5.124 6.453 -0.108 1.00 83.12 86 MET A N 1
ATOM 716 C CA . MET A 1 86 ? -6.255 5.633 0.334 1.00 83.12 86 MET A CA 1
ATOM 717 C C . MET A 1 86 ? -5.978 4.924 1.663 1.00 83.12 86 MET A C 1
ATOM 719 O O . MET A 1 86 ? -6.865 4.854 2.512 1.00 83.12 86 MET A O 1
ATOM 723 N N . ILE A 1 87 ? -4.757 4.426 1.877 1.00 83.50 87 ILE A N 1
ATOM 724 C CA . ILE A 1 87 ? -4.358 3.819 3.155 1.00 83.50 87 ILE A CA 1
ATOM 725 C C . ILE A 1 87 ? -4.420 4.856 4.284 1.00 83.50 87 ILE A C 1
ATOM 727 O O . ILE A 1 87 ? -4.947 4.555 5.356 1.00 83.50 87 ILE A O 1
ATOM 731 N N . ILE A 1 88 ? -3.938 6.080 4.045 1.00 84.12 88 ILE A N 1
ATOM 732 C CA . ILE A 1 88 ? -3.988 7.170 5.030 1.00 84.12 88 ILE A CA 1
ATOM 733 C C . ILE A 1 88 ? -5.437 7.535 5.365 1.00 84.12 88 ILE A C 1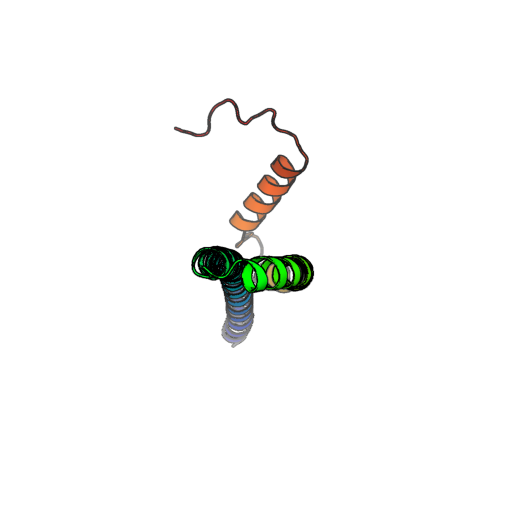
ATOM 735 O O . ILE A 1 88 ? -5.777 7.675 6.541 1.00 84.12 88 ILE A O 1
ATOM 739 N N . VAL A 1 89 ? -6.305 7.653 4.358 1.00 86.50 89 VAL A N 1
ATOM 740 C CA . VAL A 1 89 ? -7.728 7.972 4.554 1.00 86.50 89 VAL A CA 1
ATOM 741 C C . VAL A 1 89 ? -8.425 6.886 5.373 1.00 86.50 89 VAL A C 1
ATOM 743 O O . VAL A 1 89 ? -9.101 7.205 6.351 1.00 86.50 89 VAL A O 1
ATOM 746 N N . LEU A 1 90 ? -8.228 5.610 5.028 1.00 84.06 90 LEU A N 1
ATOM 747 C CA . LEU A 1 90 ? -8.823 4.486 5.759 1.00 84.06 90 LEU A CA 1
ATOM 748 C C . LEU A 1 90 ? -8.289 4.389 7.194 1.00 84.06 90 LEU A C 1
ATOM 750 O O . LEU A 1 90 ? -9.065 4.183 8.126 1.00 84.06 90 LEU A O 1
ATOM 754 N N . GLY A 1 91 ? -6.986 4.604 7.396 1.00 82.56 91 GLY A N 1
ATOM 755 C CA . GLY A 1 91 ? -6.389 4.671 8.730 1.00 82.56 91 GLY A CA 1
ATOM 756 C C . GLY A 1 91 ? -6.954 5.825 9.563 1.00 82.56 91 GLY A C 1
ATOM 757 O O . GLY A 1 91 ? -7.314 5.634 10.723 1.00 82.56 91 GLY A O 1
ATOM 758 N N . SER A 1 92 ? -7.119 7.007 8.960 1.00 82.19 92 SER A N 1
ATOM 759 C CA . SER A 1 92 ? -7.720 8.162 9.637 1.00 82.19 92 SER A CA 1
ATOM 760 C C . SER A 1 92 ? -9.193 7.930 9.974 1.00 82.19 92 SER A C 1
ATOM 762 O O . SER A 1 92 ? -9.655 8.382 11.019 1.00 82.19 92 SER A O 1
ATOM 764 N N . TYR A 1 93 ? -9.926 7.206 9.126 1.00 85.12 93 TYR A N 1
ATOM 765 C CA . TYR A 1 93 ? -11.305 6.814 9.402 1.00 85.12 93 TYR A CA 1
ATOM 766 C C . TYR A 1 93 ? -11.395 5.864 10.603 1.00 85.12 93 TYR A C 1
ATOM 768 O O . TYR A 1 93 ? -12.221 6.077 11.491 1.00 85.12 93 TYR A O 1
ATOM 776 N N . ILE A 1 94 ? -10.501 4.873 10.696 1.00 84.62 94 ILE A N 1
ATOM 777 C CA . ILE A 1 94 ? -10.415 4.007 11.880 1.00 84.62 94 ILE A CA 1
ATOM 778 C C . ILE A 1 94 ? -10.197 4.849 13.143 1.00 84.62 94 ILE A C 1
ATOM 780 O O . ILE A 1 94 ? -10.921 4.686 14.124 1.00 84.62 94 ILE A O 1
ATOM 784 N N . GLU A 1 95 ? -9.234 5.769 13.109 1.00 81.75 95 GLU A N 1
ATOM 785 C CA . GLU A 1 95 ? -8.853 6.579 14.267 1.00 81.75 95 GLU A CA 1
ATOM 786 C C . GLU A 1 95 ? -9.957 7.550 14.711 1.00 81.75 95 GLU A C 1
ATOM 788 O O . GLU A 1 95 ? -10.204 7.698 15.908 1.00 81.75 95 GLU A O 1
ATOM 793 N N . LYS A 1 96 ? -10.632 8.204 13.758 1.00 83.69 96 LYS A N 1
ATOM 794 C CA . LYS A 1 96 ? -11.606 9.270 14.042 1.00 83.69 96 LYS A CA 1
ATOM 795 C C . LYS A 1 96 ? -13.028 8.769 14.258 1.00 83.69 96 LYS A C 1
ATOM 797 O O . LYS A 1 96 ? -13.764 9.385 15.019 1.00 83.69 96 LYS A O 1
ATOM 802 N N . GLU A 1 97 ? -13.426 7.685 13.597 1.00 85.94 97 GLU A N 1
ATOM 803 C CA . GLU A 1 97 ? -14.823 7.235 13.585 1.00 85.94 97 GLU A CA 1
ATOM 804 C C . GLU A 1 97 ? -15.016 5.908 14.312 1.00 85.94 97 GLU A C 1
ATOM 806 O O . GLU A 1 97 ? -15.918 5.791 15.142 1.00 85.94 97 GLU A O 1
ATOM 811 N N . ILE A 1 98 ? -14.182 4.905 14.032 1.00 83.44 98 ILE A N 1
ATOM 812 C CA . ILE A 1 98 ? -14.388 3.543 14.545 1.00 83.44 98 ILE A CA 1
ATOM 813 C C . ILE A 1 98 ? -13.852 3.393 15.971 1.00 83.44 98 ILE A C 1
ATOM 815 O O . ILE A 1 98 ? -14.563 2.902 16.849 1.00 83.44 98 ILE A O 1
ATOM 819 N N . LYS A 1 99 ? -12.632 3.874 16.239 1.00 81.88 99 LYS A N 1
ATOM 820 C CA . LYS A 1 99 ? -11.986 3.783 17.556 1.00 81.88 99 LYS A CA 1
ATOM 821 C C . LYS A 1 99 ? -12.803 4.461 18.668 1.00 81.88 99 LYS A C 1
ATOM 823 O O . LYS A 1 99 ? -13.013 3.813 19.692 1.00 81.88 99 LYS A O 1
ATOM 828 N N . PRO A 1 100 ? -13.349 5.685 18.502 1.00 82.44 100 PRO A N 1
ATOM 829 C CA . PRO A 1 100 ? -14.186 6.300 19.533 1.00 82.44 100 PRO A CA 1
ATOM 830 C C . PRO A 1 100 ? -15.495 5.541 19.765 1.00 82.44 100 PRO A C 1
ATOM 832 O O . PRO A 1 100 ? -15.927 5.414 20.908 1.00 82.44 100 PRO A O 1
ATOM 835 N N . LYS A 1 101 ? -16.109 4.995 18.704 1.00 83.62 101 LYS A N 1
ATOM 836 C CA . LYS A 1 101 ? -17.342 4.199 18.811 1.00 83.62 101 LYS A CA 1
ATOM 837 C C . LYS A 1 101 ? -17.092 2.912 19.583 1.00 83.62 101 LYS A C 1
ATOM 839 O O . LYS A 1 101 ? -17.846 2.641 20.508 1.00 83.62 101 LYS A O 1
ATOM 844 N N . ILE A 1 102 ? -16.018 2.178 19.288 1.00 81.81 102 ILE A N 1
ATOM 845 C CA . ILE A 1 102 ? -15.635 0.976 20.044 1.00 81.81 102 ILE A CA 1
ATOM 846 C C . ILE A 1 102 ? -15.307 1.340 21.495 1.00 81.81 102 ILE A C 1
ATOM 848 O O . ILE A 1 102 ? -15.888 0.754 22.402 1.00 81.81 102 ILE A O 1
ATOM 852 N N . ASN A 1 103 ? -14.460 2.348 21.731 1.00 80.56 103 ASN A N 1
ATOM 853 C CA . ASN A 1 103 ? -14.073 2.763 23.084 1.00 80.56 103 ASN A CA 1
ATOM 854 C C . ASN A 1 103 ? -15.268 3.267 23.914 1.00 80.56 103 ASN A C 1
ATOM 856 O O . ASN A 1 103 ? -15.258 3.118 25.129 1.00 80.56 103 ASN A O 1
ATOM 860 N N . SER A 1 104 ? -16.331 3.791 23.291 1.00 81.94 104 SER A N 1
ATOM 861 C CA . SER A 1 104 ? -17.552 4.191 24.009 1.00 81.94 104 SER A CA 1
ATOM 862 C C . SER A 1 104 ? -18.287 3.025 24.688 1.00 81.94 104 SER A C 1
ATOM 864 O O . SER A 1 104 ? -19.006 3.249 25.658 1.00 81.94 104 SER A O 1
ATOM 866 N N . PHE A 1 105 ? -18.069 1.784 24.233 1.00 76.75 105 PHE A N 1
ATOM 867 C CA . PHE A 1 105 ? -18.600 0.575 24.873 1.00 76.75 105 PHE A CA 1
ATOM 868 C C . PHE A 1 105 ? -17.748 0.087 26.055 1.00 76.75 105 PHE A C 1
ATOM 870 O O . PHE A 1 105 ? -18.191 -0.785 26.801 1.00 76.75 105 PHE A O 1
ATOM 877 N N . PHE A 1 106 ? -16.545 0.639 26.254 1.00 75.12 106 PHE A N 1
ATOM 878 C CA . PHE A 1 106 ? -15.611 0.219 27.298 1.00 75.12 106 PHE A CA 1
ATOM 879 C C . PHE A 1 106 ? -15.197 1.424 28.139 1.00 75.12 106 PHE A C 1
ATOM 881 O O . PHE A 1 106 ? -14.337 2.209 27.760 1.00 75.12 106 PHE A O 1
ATOM 888 N N . GLU A 1 107 ? -15.792 1.561 29.324 1.00 65.75 107 GLU A N 1
ATOM 889 C CA . GLU A 1 107 ? -15.731 2.788 30.130 1.00 65.75 107 GLU A CA 1
ATOM 890 C C . GLU A 1 107 ? -14.314 3.283 30.491 1.00 65.75 107 GLU A C 1
ATOM 892 O O . GLU A 1 107 ? -14.172 4.452 30.850 1.00 65.75 107 GLU A O 1
ATOM 897 N N . LYS A 1 108 ? -13.261 2.443 30.441 1.00 58.00 108 LYS A N 1
ATOM 898 C CA . LYS A 1 108 ? -11.923 2.805 30.964 1.00 58.00 108 LYS A CA 1
ATOM 899 C C . LYS A 1 108 ? -10.693 2.160 30.314 1.00 58.00 108 LYS A C 1
ATOM 901 O O . LYS A 1 108 ? -9.590 2.369 30.814 1.00 58.00 108 LYS A O 1
ATOM 906 N N . THR A 1 109 ? -10.820 1.378 29.247 1.00 58.97 109 THR A N 1
ATOM 907 C CA . THR A 1 109 ? -9.665 0.672 28.659 1.00 58.97 109 THR A CA 1
ATOM 908 C C . THR A 1 109 ? -9.476 1.055 27.201 1.00 58.97 109 THR A C 1
ATOM 910 O O . THR A 1 109 ? -10.364 0.841 26.384 1.00 58.97 109 THR A O 1
ATOM 913 N N . ASP A 1 110 ? -8.304 1.608 26.869 1.00 64.62 110 ASP A N 1
ATOM 914 C CA . ASP A 1 110 ? -7.890 1.781 25.475 1.00 64.62 110 ASP A CA 1
ATOM 915 C C . ASP A 1 110 ? -7.574 0.393 24.901 1.00 64.62 110 ASP A C 1
ATOM 917 O O . ASP A 1 110 ? -6.457 -0.116 25.009 1.00 64.62 110 ASP A O 1
ATOM 921 N N . LEU A 1 111 ? -8.594 -0.267 24.348 1.00 62.78 111 LEU A N 1
ATOM 922 C CA . LEU A 1 111 ? -8.491 -1.617 23.781 1.00 62.78 111 LEU A CA 1
ATOM 923 C C . LEU A 1 111 ? -7.488 -1.697 22.626 1.00 62.78 111 LEU A C 1
ATOM 925 O O . LEU A 1 111 ? -6.940 -2.760 22.343 1.00 62.78 111 LEU A O 1
ATOM 929 N N . LEU A 1 112 ? -7.220 -0.559 21.985 1.00 68.56 112 LEU A N 1
ATOM 930 C CA . LEU A 1 112 ? -6.256 -0.406 20.901 1.00 68.56 112 LEU A CA 1
ATOM 931 C C . LEU A 1 112 ? -4.987 0.317 21.380 1.00 68.56 112 LEU A C 1
ATOM 933 O O . LEU A 1 112 ? -4.351 1.038 20.615 1.00 68.56 112 LEU A O 1
ATOM 937 N N . GLY A 1 113 ? -4.590 0.117 22.642 1.00 68.06 113 GLY A N 1
ATOM 938 C CA . GLY A 1 113 ? -3.399 0.747 23.225 1.00 68.06 113 GLY A CA 1
ATOM 939 C C . GLY A 1 113 ? -2.097 0.446 22.468 1.00 68.06 113 GLY A C 1
ATOM 940 O O . GLY A 1 113 ? -1.197 1.281 22.436 1.00 68.06 113 GLY A O 1
ATOM 941 N N . TRP A 1 114 ? -2.009 -0.697 21.779 1.00 73.38 114 TRP A N 1
ATOM 942 C CA . TRP A 1 114 ? -0.872 -1.006 20.905 1.00 73.38 114 TRP A CA 1
ATOM 943 C C . TRP A 1 114 ? -0.826 -0.104 19.653 1.00 73.38 114 TRP A C 1
ATOM 945 O O . TRP A 1 114 ? 0.263 0.233 19.194 1.00 73.38 114 TRP A O 1
ATOM 955 N N . GLU A 1 115 ? -1.972 0.351 19.125 1.00 68.62 115 GLU A N 1
ATOM 956 C CA . GLU A 1 115 ? -2.014 1.355 18.047 1.00 68.62 115 GLU A CA 1
ATOM 957 C C . GLU A 1 115 ? -1.595 2.722 18.567 1.00 68.62 115 GLU A C 1
ATOM 959 O O . GLU A 1 115 ? -0.813 3.409 17.916 1.00 68.62 115 GLU A O 1
ATOM 964 N N . SER A 1 116 ? -2.074 3.097 19.757 1.00 69.94 116 SER A N 1
ATOM 965 C CA . SER A 1 116 ? -1.681 4.340 20.428 1.00 69.94 116 SER A CA 1
ATOM 966 C C . SER A 1 116 ? -0.160 4.388 20.645 1.00 69.94 116 SER A C 1
ATOM 968 O O . SER A 1 116 ? 0.476 5.386 20.313 1.00 69.94 116 SER A O 1
ATOM 970 N N . PHE A 1 117 ? 0.439 3.275 21.084 1.00 74.69 117 PHE A N 1
ATOM 971 C CA . PHE A 1 117 ? 1.891 3.120 21.204 1.00 74.69 117 PHE A CA 1
ATOM 972 C C . PHE A 1 117 ? 2.617 3.272 19.860 1.00 74.69 117 PHE A C 1
ATOM 974 O O . PHE A 1 117 ? 3.623 3.971 19.781 1.00 74.69 117 PHE A O 1
ATOM 981 N N . LEU A 1 118 ? 2.117 2.656 18.783 1.00 71.94 118 LEU A N 1
ATOM 982 C CA . LEU A 1 118 ? 2.733 2.782 17.457 1.00 71.94 118 LEU A CA 1
ATOM 983 C C . LEU A 1 118 ? 2.626 4.198 16.884 1.00 71.94 118 LEU A C 1
ATOM 985 O O . LEU A 1 118 ? 3.538 4.633 16.183 1.00 71.94 118 LEU A O 1
ATOM 989 N N . LEU A 1 119 ? 1.538 4.916 17.166 1.00 68.75 119 LEU A N 1
ATOM 990 C CA . LEU A 1 119 ? 1.371 6.316 16.772 1.00 68.75 119 LEU A CA 1
ATOM 991 C C . LEU A 1 119 ? 2.347 7.223 17.526 1.00 68.75 119 LEU A C 1
ATOM 993 O O . LEU A 1 119 ? 3.001 8.058 16.901 1.00 68.75 119 LEU A O 1
ATOM 997 N N . GLU A 1 120 ? 2.491 7.024 18.838 1.00 74.75 120 GLU A N 1
ATOM 998 C CA . GLU A 1 120 ? 3.465 7.744 19.663 1.00 74.75 120 GLU A CA 1
ATOM 999 C C . GLU A 1 120 ? 4.898 7.449 19.210 1.00 74.75 120 GLU A C 1
ATOM 1001 O O . GLU A 1 120 ? 5.681 8.373 18.991 1.00 74.75 120 GLU A O 1
ATOM 1006 N N . PHE A 1 121 ? 5.216 6.173 18.977 1.00 74.75 121 PHE A N 1
ATOM 1007 C CA . PHE A 1 121 ? 6.483 5.741 18.400 1.00 74.75 121 PHE A CA 1
ATOM 1008 C C . PHE A 1 121 ? 6.720 6.445 17.058 1.00 74.75 121 PHE A C 1
ATOM 1010 O O . PHE A 1 121 ? 7.710 7.149 16.884 1.00 74.75 121 PHE A O 1
ATOM 1017 N N . ARG A 1 122 ? 5.786 6.340 16.109 1.00 67.25 122 ARG A N 1
ATOM 1018 C CA . ARG A 1 122 ? 5.933 6.949 14.784 1.00 67.25 122 ARG A CA 1
ATOM 1019 C C . ARG A 1 122 ? 6.173 8.454 14.867 1.00 67.25 122 ARG A C 1
ATOM 1021 O O . ARG A 1 122 ? 7.093 8.923 14.213 1.00 67.25 122 ARG A O 1
ATOM 1028 N N . ASN A 1 123 ? 5.398 9.190 15.660 1.00 70.38 123 ASN A N 1
ATOM 1029 C CA . ASN A 1 123 ? 5.571 10.639 15.794 1.00 70.38 123 ASN A CA 1
ATOM 1030 C C . ASN A 1 123 ? 6.930 10.978 16.421 1.00 70.38 123 ASN A C 1
ATOM 1032 O O . ASN A 1 123 ? 7.643 11.837 15.919 1.00 70.38 123 ASN A O 1
ATOM 1036 N N . LYS A 1 124 ? 7.344 10.235 17.453 1.00 69.25 124 LYS A N 1
ATOM 1037 C CA . LYS A 1 124 ? 8.631 10.435 18.127 1.00 69.25 124 LYS A CA 1
ATOM 1038 C C . LYS A 1 124 ? 9.841 10.158 17.225 1.00 69.25 124 LYS A C 1
ATOM 1040 O O . LYS A 1 124 ? 10.848 10.848 17.340 1.00 69.25 124 LYS A O 1
ATOM 1045 N N . TYR A 1 125 ? 9.753 9.169 16.333 1.00 58.34 125 TYR A N 1
ATOM 1046 C CA . TYR A 1 125 ? 10.880 8.739 15.494 1.00 58.34 125 TYR A CA 1
ATOM 1047 C C . TYR A 1 125 ? 10.859 9.302 14.060 1.00 58.34 125 TYR A C 1
ATOM 1049 O O . TYR A 1 125 ? 11.914 9.360 13.432 1.00 58.34 125 TYR A O 1
ATOM 1057 N N . MET A 1 126 ? 9.708 9.745 13.538 1.00 59.19 126 MET A N 1
ATOM 1058 C CA . MET A 1 126 ? 9.604 10.382 12.211 1.00 59.19 126 MET A CA 1
ATOM 1059 C C . MET A 1 126 ? 9.808 11.906 12.245 1.00 59.19 126 MET A C 1
ATOM 1061 O O . MET A 1 126 ? 10.212 12.456 11.225 1.00 59.19 126 MET A O 1
ATOM 1065 N N . ASP A 1 127 ? 9.627 12.574 13.394 1.00 58.25 127 ASP A N 1
ATOM 1066 C CA . ASP A 1 127 ? 9.939 14.011 13.566 1.00 58.25 127 ASP A CA 1
ATOM 1067 C C . ASP A 1 127 ? 11.439 14.295 13.816 1.00 58.25 127 ASP A C 1
ATOM 1069 O O . ASP A 1 127 ? 11.837 15.434 14.059 1.00 58.25 127 ASP A O 1
ATOM 1073 N N . GLY A 1 128 ? 12.306 13.282 13.697 1.00 52.97 128 GLY A N 1
ATOM 1074 C CA . GLY A 1 128 ? 13.756 13.478 13.598 1.00 52.97 128 GLY A CA 1
ATOM 1075 C C . GLY A 1 128 ? 14.539 13.510 14.914 1.00 52.97 128 GLY A C 1
ATOM 1076 O O . GLY A 1 128 ? 15.693 13.938 14.903 1.00 52.97 128 GLY A O 1
ATOM 1077 N N . ASP A 1 129 ? 13.992 13.025 16.033 1.00 53.28 129 ASP A N 1
ATOM 1078 C CA . ASP A 1 129 ? 14.786 12.833 17.255 1.00 53.28 129 ASP A CA 1
ATOM 1079 C C . ASP A 1 129 ? 15.455 11.445 17.274 1.00 53.28 129 ASP A C 1
ATOM 1081 O O . ASP A 1 129 ? 14.965 10.467 17.842 1.00 53.28 129 ASP A O 1
ATOM 1085 N N . THR A 1 130 ? 16.609 11.339 16.609 1.00 53.50 130 THR A N 1
ATOM 1086 C CA . THR A 1 130 ? 17.416 10.107 16.527 1.00 53.50 130 THR A CA 1
ATOM 1087 C C . THR A 1 130 ? 18.358 9.902 17.721 1.00 53.50 130 THR A C 1
ATOM 1089 O O . THR A 1 130 ? 19.271 9.076 17.653 1.00 53.50 130 THR A O 1
ATOM 1092 N N . SER A 1 131 ? 18.183 10.630 18.827 1.00 51.69 131 SER A N 1
ATOM 1093 C CA . SER A 1 131 ? 19.136 10.634 19.950 1.00 51.69 131 SER A CA 1
ATOM 1094 C C . SER A 1 131 ? 19.175 9.341 20.788 1.00 51.69 131 SER A C 1
ATOM 1096 O O . SER A 1 131 ? 20.109 9.154 21.567 1.00 51.69 131 SER A O 1
ATOM 1098 N N . LEU A 1 132 ? 18.229 8.408 20.608 1.00 48.47 132 LEU A N 1
ATOM 1099 C CA . LEU A 1 132 ? 18.103 7.210 21.460 1.00 48.47 132 LEU A CA 1
ATOM 1100 C C . LEU A 1 132 ? 18.264 5.857 20.750 1.00 48.47 132 LEU A C 1
ATOM 1102 O O . LEU A 1 132 ? 18.165 4.822 21.401 1.00 48.47 132 LEU A O 1
ATOM 1106 N N . LEU A 1 133 ? 18.604 5.815 19.457 1.00 47.78 133 LEU A N 1
ATOM 1107 C CA . LEU A 1 133 ? 18.892 4.541 18.769 1.00 47.78 133 LEU A CA 1
ATOM 1108 C C . LEU A 1 133 ? 20.225 3.886 19.186 1.00 47.78 133 LEU A C 1
ATOM 1110 O O . LEU A 1 133 ? 20.575 2.837 18.651 1.00 47.78 133 LEU A O 1
ATOM 1114 N N . SER A 1 134 ? 20.983 4.471 20.123 1.00 46.56 134 SER A N 1
ATOM 1115 C CA . SER A 1 134 ? 22.307 3.943 20.479 1.00 46.56 134 SER A CA 1
ATOM 1116 C C . SER A 1 134 ? 22.349 2.984 21.666 1.00 46.56 134 SER A C 1
ATOM 1118 O O . SER A 1 134 ? 23.354 2.284 21.784 1.00 46.56 134 SER A O 1
ATOM 1120 N N . LYS A 1 135 ? 21.331 2.897 22.531 1.00 44.03 135 LYS A N 1
ATOM 1121 C CA . LYS A 1 135 ? 21.431 2.063 23.740 1.00 44.03 135 LYS A CA 1
ATOM 1122 C C . LYS A 1 135 ? 20.065 1.554 24.220 1.00 44.03 135 LYS A C 1
ATOM 1124 O O . LYS A 1 135 ? 19.176 2.345 24.496 1.00 44.03 135 LYS A O 1
ATOM 1129 N N . ASP A 1 136 ? 19.961 0.231 24.354 1.00 48.53 136 ASP A N 1
ATOM 1130 C CA . ASP A 1 136 ? 19.161 -0.454 25.390 1.00 48.53 136 ASP A CA 1
ATOM 1131 C C . ASP A 1 136 ? 17.776 -1.056 25.067 1.00 48.53 136 ASP A C 1
ATOM 1133 O O . ASP A 1 136 ? 17.003 -1.279 25.992 1.00 48.53 136 ASP A O 1
ATOM 1137 N N . TYR A 1 137 ? 17.465 -1.454 23.823 1.00 45.12 137 TYR A N 1
ATOM 1138 C CA . TYR A 1 137 ? 16.245 -2.263 23.564 1.00 45.12 137 TYR A CA 1
ATOM 1139 C C . TYR A 1 137 ? 16.458 -3.602 22.835 1.00 45.12 137 TYR A C 1
ATOM 1141 O O . TYR A 1 137 ? 15.493 -4.236 22.417 1.00 45.12 137 TYR A O 1
ATOM 1149 N N . PHE A 1 138 ? 17.703 -4.077 22.732 1.00 39.31 138 PHE A N 1
ATOM 1150 C CA . PHE A 1 138 ? 18.007 -5.463 22.348 1.00 39.31 138 PHE A CA 1
ATOM 1151 C C . PHE A 1 138 ? 18.617 -6.225 23.530 1.00 39.31 138 PHE A C 1
ATOM 1153 O O . PHE A 1 138 ? 19.789 -6.593 23.486 1.00 39.31 138 PHE A O 1
ATOM 1160 N N . LEU A 1 139 ? 17.825 -6.436 24.582 1.00 36.81 139 LEU A N 1
ATOM 1161 C CA . LEU A 1 139 ? 18.010 -7.520 25.552 1.00 36.81 139 LEU A CA 1
ATOM 1162 C C . LEU A 1 139 ? 16.643 -8.066 25.963 1.00 36.81 139 LEU A C 1
ATOM 1164 O O . LEU A 1 139 ? 15.769 -7.241 26.307 1.00 36.81 139 LEU A O 1
#

Organism: NCBI:txid1872076

Secondary structure (DSSP, 8-state):
-HHHHHHHHHHHHHHHHHHHHHHHHHHHHHHHHHHHHHHHHHHHHHHHHHH---HHHHHHHHHHHHHHHHHHHHHHHHHHHHHHHHHHHHHHHIIIIIHHHHHHTSSS--TTHHHHHHHHHHHHHHTT--TTTTSSS--

Radius of gyration: 24.24 Å; chains: 1; bounding box: 55×24×68 Å

Foldseek 3Di:
DVVVVLVVVLVVLVVVVVVLVVVLVVLVVVLVVLVVVLVVVVVVLVVVLVPDPDVVVSVVSVVVCVVVNVVSVVVSVVSNVVSVVSSVVSVVCCVPPSQVVNCVSPVDDSPVVVVVVVVVVCVCVVVDPPVPPPDDDPD

Sequence (139 aa):
MLEKQSDSILNVYLKEYDAIRNEINLRLKEKDTIVRYTILLVSAIILGIWKTQDNFNHTFLMLVLLLIIPFISILLTFVHNWHDEMIIVLGSYIEKEIKPKINSFFEKTDLLGWESFLLEFRNKYMDGDTSLLSKDYFL